Protein 6R8I (pdb70)

InterPro domains:
  IPR006887 Serine/threonine-protein phosphatase 4 regulatory subunit 3-like, central domain [PF04802] (142-646)
  IPR011993 PH-like domain superfamily [G3DSA:2.30.29.30] (1-122)
  IPR016024 Armadillo-type fold [SSF48371] (173-630)
  IPR051137 Serine/threonine-protein phosphatase 4 regulatory subunit 3-like [PTHR23318] (5-807)
  IPR055236 PP4R3, EVH1-like domain [PF22972] (6-103)

Structure (mmCIF, N/CA/C/O backbone):
data_6R8I
#
_entry.id   6R8I
#
_cell.length_a   60.586
_cell.length_b   60.586
_cell.length_c   91.902
_cell.angle_alpha   90.00
_cell.angle_beta   90.00
_cell.angle_gamma   90.00
#
_symmetry.space_group_name_H-M   'P 43 21 2'
#
loop_
_entity.id
_entity.type
_entity.pdbx_description
1 polymer 'Serine/threonine-protein phosphatase 4 regulatory subunit 3A'
2 polymer SER-LEU-PRO-PHE-THR-PHE-LYS-VAL-PRO-ALA-PRO-PRO-PRO-SER-LEU-PRO-PRO-SER
3 water water
#
loop_
_atom_site.group_PDB
_atom_site.id
_atom_site.type_symbol
_atom_site.label_atom_id
_atom_site.label_alt_id
_atom_site.label_comp_id
_atom_site.label_asym_id
_atom_site.label_entity_id
_atom_site.label_seq_id
_atom_site.pdbx_PDB_ins_code
_atom_site.Cartn_x
_atom_site.Cartn_y
_atom_site.Cartn_z
_atom_site.occupancy
_atom_site.B_iso_or_equiv
_atom_site.auth_seq_id
_atom_site.auth_comp_id
_atom_site.auth_asym_id
_atom_site.auth_atom_id
_atom_site.pdbx_PDB_model_num
ATOM 1 N N . MET A 1 2 ? 25.234 23.344 24.632 1.00 72.31 1 MET A N 1
ATOM 2 C CA . MET A 1 2 ? 26.024 22.132 24.442 1.00 75.06 1 MET A CA 1
ATOM 3 C C . MET A 1 2 ? 27.308 22.159 25.262 1.00 57.67 1 MET A C 1
ATOM 4 O O . MET A 1 2 ? 27.869 21.111 25.577 1.00 48.33 1 MET A O 1
ATOM 9 N N . THR A 1 3 ? 27.773 23.362 25.597 1.00 52.60 2 THR A N 1
ATOM 10 C CA . THR A 1 3 ? 29.029 23.499 26.328 1.00 46.99 2 THR A CA 1
ATOM 11 C C . THR A 1 3 ? 28.928 22.877 27.710 1.00 46.05 2 THR A C 1
ATOM 12 O O . THR A 1 3 ? 28.046 23.230 28.502 1.00 48.73 2 THR A O 1
ATOM 16 N N A ASP A 1 4 ? 29.824 21.929 27.981 0.58 36.65 3 ASP A N 1
ATOM 17 N N B ASP A 1 4 ? 29.837 21.962 28.016 0.42 36.62 3 ASP A N 1
ATOM 18 C CA A ASP A 1 4 ? 29.967 21.392 29.325 0.58 35.11 3 ASP A CA 1
ATOM 19 C CA B ASP A 1 4 ? 29.851 21.329 29.327 0.42 35.03 3 ASP A CA 1
ATOM 20 C C A ASP A 1 4 ? 30.392 22.502 30.264 0.58 28.78 3 ASP A C 1
ATOM 21 C C B ASP A 1 4 ? 30.467 22.287 30.343 0.42 29.07 3 ASP A C 1
ATOM 22 O O A ASP A 1 4 ? 31.319 23.259 29.968 0.58 26.48 3 ASP A O 1
ATOM 23 O O B ASP A 1 4 ? 31.601 22.743 30.165 0.42 29.45 3 ASP A O 1
ATOM 32 N N . THR A 1 5 ? 29.712 22.602 31.399 1.00 28.87 4 THR A N 1
ATOM 33 C CA . THR A 1 5 ? 30.156 23.522 32.434 1.00 26.48 4 THR A CA 1
ATOM 34 C C . THR A 1 5 ? 30.770 22.821 33.636 1.00 28.11 4 THR A C 1
ATOM 35 O O . THR A 1 5 ? 31.484 23.471 34.403 1.00 26.02 4 THR A O 1
ATOM 39 N N . ARG A 1 6 ? 30.533 21.517 33.816 1.00 26.66 5 ARG A N 1
ATOM 40 C CA . ARG A 1 6 ? 31.004 20.834 35.018 1.00 27.19 5 ARG A CA 1
ATOM 41 C C . ARG A 1 6 ? 32.516 20.945 35.169 1.00 25.94 5 ARG A C 1
ATOM 42 O O . ARG A 1 6 ? 33.021 21.181 36.271 1.00 26.81 5 ARG A O 1
ATOM 50 N N . ARG A 1 7 ? 33.256 20.791 34.070 1.00 22.90 6 ARG A N 1
ATOM 51 C CA . ARG A 1 7 ? 34.710 20.853 34.123 1.00 23.66 6 ARG A CA 1
ATOM 52 C C . ARG A 1 7 ? 35.256 22.096 33.440 1.00 23.16 6 ARG A C 1
ATOM 53 O O . ARG A 1 7 ? 36.449 22.147 33.110 1.00 22.23 6 ARG A O 1
ATOM 61 N N . ARG A 1 8 ? 34.417 23.110 33.244 1.00 21.16 7 ARG A N 1
ATOM 62 C CA . ARG A 1 8 ? 34.851 24.329 32.578 1.00 21.13 7 ARG A CA 1
ATOM 63 C C . ARG A 1 8 ? 35.654 25.179 33.558 1.00 21.15 7 ARG A C 1
ATOM 64 O O . ARG A 1 8 ? 35.254 25.362 34.709 1.00 23.37 7 ARG A O 1
ATOM 72 N N . VAL A 1 9 ? 36.799 25.684 33.108 1.00 19.42 8 VAL A N 1
ATOM 73 C CA . VAL A 1 9 ? 37.729 26.397 33.981 1.00 20.46 8 VAL A CA 1
ATOM 74 C C . VAL A 1 9 ? 38.303 27.590 33.243 1.00 21.08 8 VAL A C 1
ATOM 75 O O . VAL A 1 9 ? 38.260 27.683 32.019 1.00 21.23 8 VAL A O 1
ATOM 79 N N A LYS A 1 10 ? 38.845 28.520 34.020 0.51 21.07 9 LYS A N 1
ATOM 80 N N B LYS A 1 10 ? 38.842 28.521 34.021 0.49 21.06 9 LYS A N 1
ATOM 81 C CA A LYS A 1 10 ? 39.771 29.516 33.508 0.51 20.65 9 LYS A CA 1
ATOM 82 C CA B LYS A 1 10 ? 39.770 29.522 33.521 0.49 20.64 9 LYS A CA 1
ATOM 83 C C A LYS A 1 10 ? 41.134 29.256 34.135 0.51 20.87 9 LYS A C 1
ATOM 84 C C B LYS A 1 10 ? 41.136 29.244 34.136 0.49 20.87 9 LYS A C 1
ATOM 85 O O A LYS A 1 10 ? 41.228 28.929 35.324 0.51 22.38 9 LYS A O 1
ATOM 86 O O B LYS A 1 10 ? 41.234 28.890 35.318 0.49 22.30 9 LYS A O 1
ATOM 97 N N . VAL A 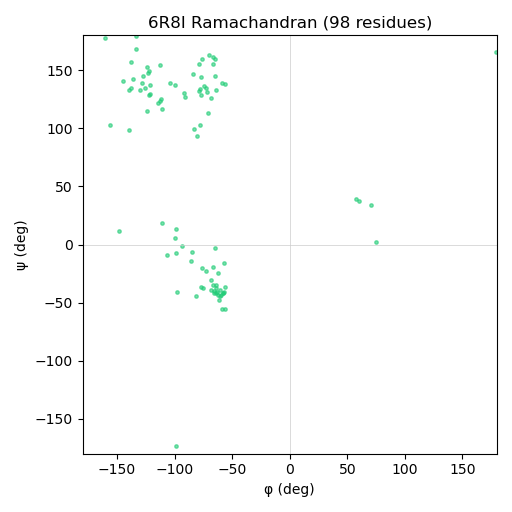1 11 ? 42.186 29.348 33.327 1.00 20.49 10 VAL A N 1
ATOM 98 C CA . VAL A 1 11 ? 43.553 29.096 33.768 1.00 19.85 10 VAL A CA 1
ATOM 99 C C . VAL A 1 11 ? 44.230 30.439 33.972 1.00 19.48 10 VAL A C 1
ATOM 100 O O . VAL A 1 11 ? 44.152 31.307 33.099 1.00 21.86 10 VAL A O 1
ATOM 104 N N . TYR A 1 12 ? 44.924 30.604 35.102 1.00 20.24 11 TYR A N 1
ATOM 105 C CA . TYR A 1 12 ? 45.720 31.803 35.351 1.00 21.62 11 TYR A CA 1
ATOM 106 C C . TYR A 1 12 ? 47.176 31.448 35.618 1.00 20.36 11 TYR A C 1
ATOM 107 O O . TYR A 1 12 ? 47.485 30.396 36.189 1.00 21.79 11 TYR A O 1
ATOM 116 N N . THR A 1 13 ? 48.081 32.359 35.242 1.00 20.70 12 THR A N 1
ATOM 117 C CA . THR A 1 13 ? 49.471 32.298 35.669 1.00 20.35 12 THR A CA 1
ATOM 118 C C . THR A 1 13 ? 49.811 33.597 36.379 1.00 22.60 12 THR A C 1
ATOM 119 O O . THR A 1 13 ? 49.262 34.649 36.054 1.00 23.38 12 THR A O 1
ATOM 123 N N . LEU A 1 14 ? 50.692 33.509 37.364 1.00 23.21 13 LEU A N 1
ATOM 124 C CA . LEU A 1 14 ? 51.115 34.694 38.094 1.00 22.45 13 LEU A CA 1
ATOM 125 C C . LEU A 1 14 ? 52.112 35.466 37.243 1.00 26.31 13 LEU A C 1
ATOM 126 O O . LEU A 1 14 ? 53.087 34.888 36.749 1.00 26.30 13 LEU A O 1
ATOM 131 N N . ASN A 1 15 ? 51.871 36.769 37.053 1.00 23.69 14 ASN A N 1
ATOM 132 C CA . ASN A 1 15 ? 52.654 37.525 36.083 1.00 20.88 14 ASN A CA 1
ATOM 133 C C . ASN A 1 15 ? 53.769 38.311 36.774 1.00 24.33 14 ASN A C 1
ATOM 134 O O . ASN A 1 15 ? 54.020 38.161 37.974 1.00 26.30 14 ASN A O 1
ATOM 139 N N . GLU A 1 16 ? 54.458 39.137 35.981 1.00 26.50 15 GLU A N 1
ATOM 140 C CA . GLU A 1 16 ? 55.645 39.850 36.435 1.00 29.97 15 GLU A CA 1
ATOM 141 C C . GLU A 1 16 ? 55.326 40.882 37.501 1.00 29.34 15 GLU A C 1
ATOM 142 O O . GLU A 1 16 ? 56.228 41.294 38.238 1.00 29.34 15 GLU A O 1
ATOM 148 N N . ASP A 1 17 ? 54.070 41.305 37.605 1.00 29.27 16 ASP A N 1
ATOM 149 C CA . ASP A 1 17 ? 53.632 42.222 38.642 1.00 25.31 16 ASP A CA 1
ATOM 150 C C . ASP A 1 17 ? 52.957 41.499 39.801 1.00 26.93 16 ASP A C 1
ATOM 151 O O . ASP A 1 17 ? 52.311 42.139 40.634 1.00 24.78 16 ASP A O 1
ATOM 156 N N . ARG A 1 18 ? 53.095 40.168 39.873 1.00 25.70 17 ARG A N 1
ATOM 157 C CA . ARG A 1 18 ? 52.460 39.354 40.915 1.00 26.23 17 ARG A CA 1
ATOM 158 C C . ARG A 1 18 ? 50.949 39.568 40.942 1.00 24.35 17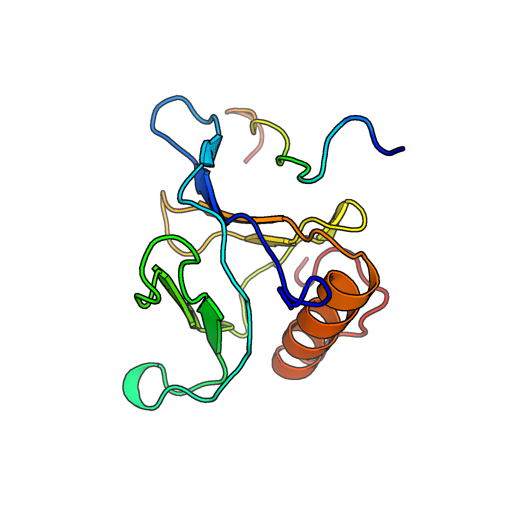 ARG A C 1
ATOM 159 O O . ARG A 1 18 ? 50.302 39.578 41.996 1.00 25.56 17 ARG A O 1
ATOM 167 N N A GLN A 1 19 ? 50.381 39.763 39.757 0.65 24.90 18 GLN A N 1
ATOM 168 N N B GLN A 1 19 ? 50.378 39.726 39.756 0.35 24.81 18 GLN A N 1
ATOM 169 C CA A GLN A 1 19 ? 48.953 39.709 39.498 0.65 24.93 18 GLN A CA 1
ATOM 170 C CA B GLN A 1 19 ? 48.948 39.638 39.539 0.35 24.94 18 GLN A CA 1
ATOM 171 C C A GLN A 1 19 ? 48.691 38.454 38.672 0.65 19.54 18 GLN A C 1
ATOM 172 C C B GLN A 1 19 ? 48.694 38.559 38.499 0.35 20.37 18 GLN A C 1
ATOM 173 O O A GLN A 1 19 ? 49.614 37.707 38.356 0.65 20.59 18 GLN A O 1
ATOM 174 O O B GLN A 1 19 ? 49.616 38.038 37.869 0.35 20.77 18 GLN A O 1
ATOM 185 N N . TRP A 1 20 ? 47.431 38.210 38.326 1.00 21.86 19 TRP A N 1
ATOM 186 C CA . TRP A 1 20 ? 47.085 36.989 37.601 1.00 21.13 19 TRP A CA 1
ATOM 187 C C . TRP A 1 20 ? 46.726 37.278 36.149 1.00 22.19 19 TRP A C 1
ATOM 188 O O . TRP A 1 20 ? 45.880 38.129 35.860 1.00 23.99 19 TRP A O 1
ATOM 199 N N . ASP A 1 21 ? 47.382 36.552 35.239 1.00 21.84 20 ASP A N 1
ATOM 200 C CA . ASP A 1 21 ? 47.118 36.615 33.805 1.00 20.69 20 ASP A CA 1
ATOM 201 C C . ASP A 1 21 ? 46.078 35.569 33.431 1.00 21.86 20 ASP A C 1
ATOM 202 O O . ASP A 1 21 ? 46.249 34.390 33.743 1.00 22.07 20 ASP A O 1
ATOM 207 N N . ASP A 1 22 ? 45.018 36.000 32.763 1.00 21.35 21 ASP A N 1
ATOM 208 C CA . ASP A 1 22 ? 44.029 35.103 32.156 1.00 22.32 21 ASP A CA 1
ATOM 209 C C . ASP A 1 22 ? 44.649 34.415 30.942 1.00 22.83 21 ASP A C 1
ATOM 210 O O . ASP A 1 22 ? 44.960 35.074 29.944 1.00 24.91 21 ASP A O 1
ATOM 215 N N . ARG A 1 23 ? 44.839 33.089 31.019 1.00 21.77 22 ARG A N 1
ATOM 216 C CA . ARG A 1 23 ? 45.413 32.326 29.919 1.00 22.18 22 ARG A CA 1
ATOM 217 C C . ARG A 1 23 ? 44.338 31.625 29.118 1.00 22.68 22 ARG A C 1
ATOM 218 O O . ARG A 1 23 ? 44.662 30.882 28.182 1.00 25.24 22 ARG A O 1
ATOM 226 N N . GLY A 1 24 ? 43.077 31.880 29.437 1.00 22.67 23 GLY A N 1
ATOM 227 C CA . GLY A 1 24 ? 41.958 31.389 28.661 1.00 25.36 23 GLY A CA 1
ATOM 228 C C . GLY A 1 24 ? 41.049 30.433 29.400 1.00 21.77 23 GLY A C 1
ATOM 229 O O . GLY A 1 24 ? 41.418 29.834 30.419 1.00 22.12 23 GLY A O 1
ATOM 230 N N A THR A 1 25 ? 39.856 30.267 28.862 0.46 22.25 24 THR A N 1
ATOM 231 N N B THR A 1 25 ? 39.817 30.317 28.915 0.54 22.26 24 THR A N 1
ATOM 232 C CA A THR A 1 25 ? 38.891 29.317 29.378 0.46 21.42 24 THR A CA 1
ATOM 233 C CA B THR A 1 25 ? 38.935 29.289 29.437 0.54 21.34 24 THR A CA 1
ATOM 234 C C A THR A 1 25 ? 39.072 27.977 28.668 0.46 18.38 24 THR A C 1
ATOM 235 C C B THR A 1 25 ? 39.220 27.963 28.738 0.54 18.27 24 THR A C 1
ATOM 236 O O A THR A 1 25 ? 39.490 27.924 27.509 0.46 21.15 24 THR A O 1
ATOM 237 O O B THR A 1 25 ? 39.820 27.903 27.659 0.54 19.71 24 THR A O 1
ATOM 244 N N . GLY A 1 26 ? 38.793 26.890 29.384 1.00 20.13 25 GLY A N 1
ATOM 245 C CA . GLY A 1 26 ? 38.971 25.566 28.824 1.00 20.87 25 GLY A CA 1
ATOM 246 C C . GLY A 1 26 ? 38.234 24.536 29.641 1.00 19.88 25 GLY A C 1
ATOM 247 O O . GLY A 1 26 ? 37.376 24.862 30.453 1.00 21.39 25 GLY A O 1
ATOM 248 N N . HIS A 1 27 ? 38.565 23.263 29.390 1.00 18.94 26 HIS A N 1
ATOM 249 C CA . HIS A 1 27 ? 37.996 22.161 30.154 1.00 18.90 26 HIS A CA 1
ATOM 250 C C . HIS A 1 27 ? 39.107 21.302 30.724 1.00 18.87 26 HIS A C 1
ATOM 251 O O . HIS A 1 27 ? 40.081 20.994 30.031 1.00 20.15 26 HIS A O 1
ATOM 258 N N . VAL A 1 28 ? 38.964 20.944 32.002 1.00 20.11 27 VAL A N 1
ATOM 259 C CA . VAL A 1 28 ? 40.005 20.232 32.740 1.00 18.89 27 VAL A CA 1
ATOM 260 C C . VAL A 1 28 ? 39.644 18.765 32.902 1.00 19.98 27 VAL A C 1
ATOM 261 O O . VAL A 1 28 ? 38.489 18.390 33.148 1.00 23.13 27 VAL A O 1
ATOM 265 N N . SER A 1 29 ? 40.653 17.925 32.741 1.00 22.04 28 SER A N 1
ATOM 266 C CA . SER A 1 29 ? 40.528 16.494 32.970 1.00 23.38 28 SER A CA 1
ATOM 267 C C . SER A 1 29 ? 41.806 16.022 33.633 1.00 22.77 28 SER A C 1
ATOM 268 O O . SER A 1 29 ? 42.757 16.777 33.805 1.00 21.79 28 SER A O 1
ATOM 271 N N A SER A 1 30 ? 41.828 14.753 34.014 0.52 25.39 29 SER A N 1
ATOM 272 N N B SER A 1 30 ? 41.841 14.745 34.002 0.48 25.37 29 SER A N 1
ATOM 273 C CA A SER A 1 30 ? 43.058 14.149 34.485 0.52 24.75 29 SER A CA 1
ATOM 274 C CA B SER A 1 30 ? 43.057 14.147 34.531 0.48 24.76 29 SER A CA 1
ATOM 275 C C A SER A 1 30 ? 43.365 12.931 33.630 0.52 22.38 29 SER A C 1
ATOM 276 C C B SER A 1 30 ? 43.362 12.882 33.746 0.48 22.35 29 SER A C 1
ATOM 277 O O A SER A 1 30 ? 42.470 12.306 33.050 0.52 25.60 29 SER A O 1
ATOM 278 O O B SER A 1 30 ? 42.449 12.160 33.334 0.48 26.95 29 SER A O 1
ATOM 283 N N . GLY A 1 31 ? 44.644 12.639 33.515 1.00 23.16 30 GLY A N 1
ATOM 284 C CA . GLY A 1 31 ? 45.059 11.446 32.810 1.00 24.22 30 GLY A CA 1
ATOM 285 C C . GLY A 1 31 ? 46.523 11.167 33.068 1.00 23.71 30 GLY A C 1
ATOM 286 O O . GLY A 1 31 ? 47.291 12.075 33.384 1.00 23.39 30 GLY A O 1
ATOM 287 N N . TYR A 1 32 ? 46.898 9.905 32.942 1.00 23.02 31 TYR A N 1
ATOM 288 C CA . TYR A 1 32 ? 48.304 9.567 33.062 1.00 23.36 31 TYR A CA 1
ATOM 289 C C . TYR A 1 32 ? 49.061 10.052 31.832 1.00 26.35 31 TYR A C 1
ATOM 290 O O . TYR A 1 32 ? 48.645 9.810 30.698 1.00 28.04 31 TYR A O 1
ATOM 299 N N . VAL A 1 33 ? 50.174 10.737 32.055 1.00 22.93 32 VAL A N 1
ATOM 300 C CA . VAL A 1 33 ? 50.996 11.280 30.985 1.00 23.30 32 VAL A CA 1
ATOM 301 C C . VAL A 1 33 ? 52.334 10.556 31.016 1.00 26.44 32 VAL A C 1
ATOM 302 O O . VAL A 1 33 ? 53.039 10.582 32.030 1.00 28.91 32 VAL A O 1
ATOM 306 N N . GLU A 1 34 ? 52.670 9.914 29.900 1.00 28.79 33 GLU A N 1
ATOM 307 C CA . GLU A 1 34 ? 53.770 8.957 29.855 1.00 36.53 33 GLU A CA 1
ATOM 308 C C . GLU A 1 34 ? 55.066 9.587 30.336 1.00 35.07 33 GLU A C 1
ATOM 309 O O . GLU A 1 34 ? 55.713 9.087 31.264 1.00 39.42 33 GLU A O 1
ATOM 315 N N . ARG A 1 35 ? 55.458 10.696 29.704 1.00 34.57 34 ARG A N 1
ATOM 316 C CA . ARG A 1 35 ? 56.752 11.313 29.960 1.00 48.39 34 ARG A CA 1
ATOM 317 C C . ARG A 1 35 ? 56.816 12.014 31.309 1.00 46.94 34 ARG A C 1
ATOM 318 O O . ARG A 1 35 ? 57.916 12.205 31.834 1.00 41.63 34 ARG A O 1
ATOM 326 N N . LEU A 1 36 ? 55.676 12.406 31.880 1.00 34.35 35 LEU A N 1
ATOM 327 C CA . LEU A 1 36 ? 55.670 12.969 33.222 1.00 31.55 35 LEU A CA 1
ATOM 328 C C . LEU A 1 36 ? 55.625 11.896 34.303 1.00 31.85 35 LEU A C 1
ATOM 329 O O . LEU A 1 36 ? 55.731 12.228 35.490 1.00 33.28 35 LEU A O 1
ATOM 334 N N . LYS A 1 37 ? 55.463 10.628 33.918 1.00 32.12 36 LYS A N 1
ATOM 335 C CA . LYS A 1 37 ? 55.460 9.498 34.846 1.00 30.39 36 LYS A CA 1
ATOM 336 C C . LYS A 1 37 ? 54.396 9.635 35.930 1.00 31.16 36 LYS A C 1
ATOM 337 O O . LYS A 1 37 ? 54.622 9.284 37.090 1.00 34.10 36 LYS A O 1
ATOM 343 N N . GLY A 1 38 ? 53.216 10.136 35.574 1.00 26.53 37 GLY A N 1
ATOM 344 C CA . GLY A 1 38 ? 52.200 10.270 36.595 1.00 2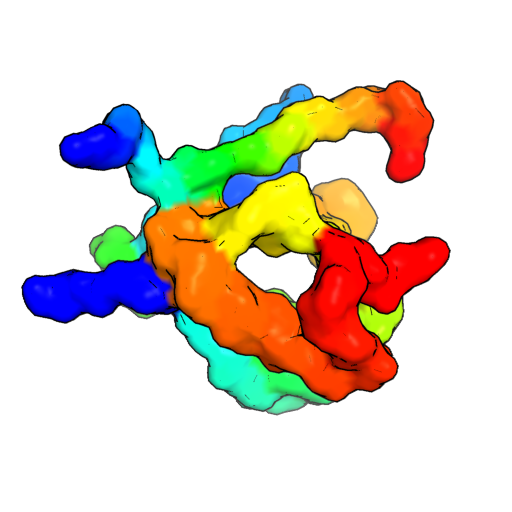5.61 37 GLY A CA 1
ATOM 345 C C . GLY A 1 38 ? 50.920 10.872 36.064 1.00 23.87 37 GLY A C 1
ATOM 346 O O . GLY A 1 38 ? 50.874 11.441 34.962 1.00 26.72 37 GLY A O 1
ATOM 347 N N . MET A 1 39 ? 49.881 10.733 36.888 1.00 24.27 38 MET A N 1
ATOM 348 C CA . MET A 1 39 ? 48.625 11.435 36.681 1.00 23.87 38 MET A CA 1
ATOM 349 C C . MET A 1 39 ? 48.886 12.933 36.620 1.00 25.60 38 MET A C 1
ATOM 350 O O . MET A 1 39 ? 49.681 13.479 37.393 1.00 26.76 38 MET A O 1
ATOM 355 N N . SER A 1 40 ? 48.211 13.590 35.685 1.00 22.58 39 SER A N 1
ATOM 356 C CA . SER A 1 40 ? 48.451 14.993 35.386 1.00 23.04 39 SER A CA 1
ATOM 357 C C . SER A 1 40 ? 47.117 15.682 35.191 1.00 22.16 39 SER A C 1
ATOM 358 O O . SER A 1 40 ? 46.116 15.043 34.865 1.00 23.86 39 SER A O 1
ATOM 361 N N . LEU A 1 41 ? 47.109 17.002 35.389 1.00 22.95 40 LEU A N 1
ATOM 362 C CA . LEU A 1 41 ? 45.955 17.825 35.048 1.00 20.43 40 LEU A CA 1
ATOM 363 C C . LEU A 1 41 ? 46.112 18.347 33.624 1.00 20.61 40 LEU A C 1
ATOM 364 O O . LEU A 1 41 ? 47.173 18.866 33.257 1.00 21.92 40 LEU A O 1
ATOM 369 N N . LEU A 1 42 ? 45.059 18.182 32.821 1.00 20.09 41 LEU A N 1
ATOM 370 C CA . LEU A 1 42 ? 45.049 18.529 31.403 1.00 19.51 41 LEU A CA 1
ATOM 371 C C . LEU A 1 42 ? 43.951 19.544 31.150 1.00 19.54 41 LEU A C 1
ATOM 372 O O . LEU A 1 42 ? 42.812 19.328 31.564 1.00 22.01 41 LEU A O 1
ATOM 377 N N . VAL A 1 43 ? 44.277 20.647 30.474 1.00 17.61 42 VAL A N 1
ATOM 378 C CA . VAL A 1 43 ? 43.267 21.626 30.091 1.00 17.65 42 VAL A CA 1
ATOM 379 C C . VAL A 1 43 ? 43.315 21.809 28.580 1.00 18.26 42 VAL A C 1
ATOM 380 O O . VAL A 1 43 ? 44.378 22.095 28.016 1.00 19.83 42 VAL A O 1
ATOM 384 N N A ARG A 1 44 ? 42.173 21.602 27.931 0.69 18.24 43 ARG A N 1
ATOM 385 N N B ARG A 1 44 ? 42.152 21.672 27.943 0.31 18.35 43 ARG A N 1
ATOM 386 C CA A ARG A 1 44 ? 42.018 21.928 26.519 0.69 19.01 43 ARG A CA 1
ATOM 387 C CA B ARG A 1 44 ? 41.984 21.922 26.516 0.31 19.15 43 ARG A CA 1
ATOM 388 C C A ARG A 1 44 ? 41.409 23.319 26.429 0.69 19.30 43 ARG A C 1
ATOM 389 C C B ARG A 1 44 ? 41.331 23.286 26.333 0.31 19.49 43 ARG A C 1
ATOM 390 O O A ARG A 1 44 ? 40.431 23.610 27.117 0.69 20.05 43 ARG A O 1
ATOM 391 O O B ARG A 1 44 ? 40.226 23.515 26.832 0.31 20.82 43 ARG A O 1
ATOM 406 N N . ALA A 1 45 ? 42.002 24.180 25.612 1.00 19.09 44 ALA A N 1
ATOM 407 C CA . ALA A 1 45 ? 41.491 25.539 25.453 1.00 19.99 44 ALA A CA 1
ATOM 408 C C . ALA A 1 45 ? 40.156 25.554 24.722 1.00 21.08 44 ALA A C 1
ATOM 409 O O . ALA A 1 45 ? 39.964 24.844 23.735 1.00 22.19 44 ALA A O 1
ATOM 411 N N . GLU A 1 46 ? 39.239 26.398 25.204 1.00 20.67 45 GLU A N 1
ATOM 412 C CA . GLU A 1 46 ? 37.983 26.619 24.497 1.00 22.76 45 GLU A CA 1
ATOM 413 C C . GLU A 1 46 ? 38.186 27.355 23.181 1.00 24.26 45 GLU A C 1
ATOM 414 O O . GLU A 1 46 ? 37.418 27.160 22.227 1.00 25.72 45 GLU A O 1
ATOM 420 N N . SER A 1 47 ? 39.203 28.202 23.102 1.00 24.39 46 SER A N 1
ATOM 421 C CA . SER A 1 47 ? 39.356 29.054 21.932 1.00 27.83 46 SER A CA 1
ATOM 422 C C . SER A 1 47 ? 39.578 28.216 20.681 1.00 25.90 46 SER A C 1
ATOM 423 O O . SER A 1 47 ? 39.031 28.519 19.615 1.00 25.71 46 SER A O 1
ATOM 426 N N . ASP A 1 48 ? 40.379 27.155 20.794 1.00 21.51 47 ASP A N 1
ATOM 427 C CA . ASP A 1 48 ? 40.719 26.388 19.602 1.00 25.50 47 ASP A CA 1
ATOM 428 C C . ASP A 1 48 ? 40.946 24.908 19.879 1.00 22.89 47 ASP A C 1
ATOM 429 O O . ASP A 1 48 ? 41.483 24.213 19.006 1.00 27.73 47 ASP A O 1
ATOM 434 N N . GLY A 1 49 ? 40.598 24.407 21.056 1.00 21.77 48 GLY A N 1
ATOM 435 C CA . GLY A 1 49 ? 40.795 23.021 21.385 1.00 23.28 48 GLY A CA 1
ATOM 436 C C . GLY A 1 49 ? 42.218 22.611 21.684 1.00 22.85 48 GLY A C 1
ATOM 437 O O . GLY A 1 49 ? 42.437 21.433 21.972 1.00 22.83 48 GLY A O 1
ATOM 438 N N . SER A 1 50 ? 43.175 23.543 21.675 1.00 22.44 49 SER A N 1
ATOM 439 C CA . SER A 1 50 ? 44.579 23.187 21.860 1.00 24.09 49 SER A CA 1
ATOM 440 C C . SER A 1 50 ? 44.855 22.742 23.298 1.00 23.76 49 SER A C 1
ATOM 441 O O . SER A 1 50 ? 44.077 22.985 24.219 1.00 21.06 49 SER A O 1
ATOM 444 N N . LEU A 1 51 ? 45.988 22.068 23.483 1.00 22.25 50 LEU A N 1
ATOM 445 C CA . LEU A 1 51 ? 46.431 21.652 24.813 1.00 17.72 50 LEU A CA 1
ATOM 446 C C . LEU A 1 51 ? 47.017 22.871 25.503 1.00 18.67 50 LEU A C 1
ATOM 447 O O . LEU A 1 51 ? 48.136 23.281 25.209 1.00 22.80 50 LEU A O 1
ATOM 452 N N . LEU A 1 52 ? 46.236 23.454 26.413 1.00 18.46 51 LEU A N 1
ATOM 453 C CA . LEU A 1 52 ? 46.636 24.667 27.123 1.00 19.14 51 LEU A CA 1
ATOM 454 C C . LEU A 1 52 ? 47.545 24.346 28.290 1.00 21.15 51 LEU A C 1
ATOM 455 O O . LEU A 1 52 ? 48.571 24.998 28.469 1.00 22.02 51 LEU A O 1
ATOM 460 N N . LEU A 1 53 ? 47.206 23.327 29.068 1.00 19.90 52 LEU A N 1
ATOM 461 C CA . LEU A 1 53 ? 47.939 23.004 30.287 1.00 20.79 52 LEU A CA 1
ATOM 462 C C . LEU A 1 53 ? 48.120 21.499 30.384 1.00 19.74 52 LEU A C 1
ATOM 463 O O . LEU A 1 53 ? 47.186 20.733 30.143 1.00 20.44 52 LEU A O 1
ATOM 468 N N . GLU A 1 54 ? 49.338 21.073 30.727 1.00 21.16 53 GLU A N 1
ATOM 469 C CA . GLU A 1 54 ? 49.607 19.668 31.024 1.00 20.51 53 GLU A CA 1
ATOM 470 C C . GLU A 1 54 ? 50.547 19.664 32.224 1.00 24.81 53 GLU A C 1
ATOM 471 O O . GLU A 1 54 ? 51.753 19.862 32.069 1.00 28.68 53 GLU A O 1
ATOM 477 N N . SER A 1 55 ? 49.990 19.465 33.411 1.00 22.49 54 SER A N 1
ATOM 478 C CA . SER A 1 55 ? 50.699 19.700 34.669 1.00 21.35 54 SER A CA 1
ATOM 479 C C . SER A 1 55 ? 50.673 18.414 35.484 1.00 22.10 54 SER A C 1
ATOM 480 O O . SER A 1 55 ? 49.608 17.976 35.918 1.00 23.76 54 SER A O 1
ATOM 483 N N . LYS A 1 56 ? 51.843 17.819 35.704 1.00 23.81 55 LYS A N 1
ATOM 484 C CA . LYS A 1 56 ? 51.905 16.639 36.558 1.00 25.02 55 LYS A CA 1
ATOM 485 C C . LYS A 1 56 ? 51.381 16.942 37.954 1.00 27.48 55 LYS A C 1
ATOM 486 O O . LYS A 1 56 ? 51.652 18.007 38.514 1.00 27.25 55 LYS A O 1
ATOM 492 N N . ILE A 1 57 ? 50.614 16.001 38.522 1.00 24.38 56 ILE A N 1
ATOM 493 C CA . ILE A 1 57 ? 50.242 16.111 39.929 1.00 28.16 56 ILE A CA 1
ATOM 494 C C . ILE A 1 57 ? 51.431 15.603 40.731 1.00 36.24 56 ILE A C 1
ATOM 495 O O . ILE A 1 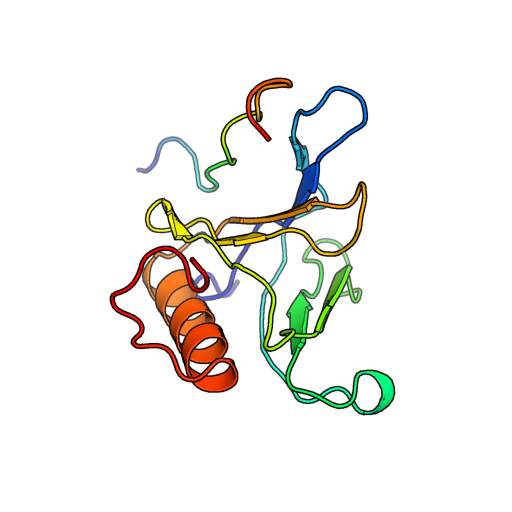57 ? 51.579 14.397 40.949 1.00 30.12 56 ILE A O 1
ATOM 500 N N . ASN A 1 58 ? 52.306 16.516 41.133 1.00 30.84 57 ASN A N 1
ATOM 501 C CA . ASN A 1 58 ? 53.514 16.127 41.841 1.00 37.11 57 ASN A CA 1
ATOM 502 C C . ASN A 1 58 ? 53.139 15.696 43.251 1.00 30.97 57 ASN A C 1
ATOM 503 O O . ASN A 1 58 ? 52.340 16.375 43.908 1.00 35.32 57 ASN A O 1
ATOM 508 N N . PRO A 1 59 ? 53.673 14.577 43.742 1.00 33.88 58 PRO A N 1
ATOM 509 C CA . PRO A 1 59 ? 53.284 14.109 45.084 1.00 39.78 58 PRO A CA 1
ATOM 510 C C . PRO A 1 59 ? 53.637 15.082 46.194 1.00 38.96 58 PRO A C 1
ATOM 511 O O . PRO A 1 59 ? 52.994 15.056 47.252 1.00 41.24 58 PRO A O 1
ATOM 515 N N . ASN A 1 60 ? 54.629 15.943 45.984 1.00 38.51 59 ASN A N 1
ATOM 516 C CA . ASN A 1 60 ? 55.121 16.839 47.024 1.00 47.18 59 ASN A CA 1
ATOM 517 C C . ASN A 1 60 ? 54.562 18.254 46.939 1.00 47.66 59 ASN A C 1
ATOM 518 O O . ASN A 1 60 ? 54.805 19.052 47.850 1.00 38.96 59 ASN A O 1
ATOM 523 N N . THR A 1 61 ? 53.823 18.588 45.884 1.00 35.66 60 THR A N 1
ATOM 524 C CA . THR A 1 61 ? 53.354 19.956 45.713 1.00 36.01 60 THR A CA 1
ATOM 525 C C . THR A 1 61 ? 52.219 20.266 46.678 1.00 27.96 60 THR A C 1
ATOM 526 O O . THR A 1 61 ? 51.309 19.462 46.875 1.00 32.44 60 THR A O 1
ATOM 530 N N . ALA A 1 62 ? 52.272 21.449 47.287 1.00 30.75 61 ALA A N 1
ATOM 531 C CA . ALA A 1 62 ? 51.171 21.930 48.114 1.00 31.56 61 ALA A CA 1
ATOM 532 C C . ALA A 1 62 ? 50.111 22.558 47.216 1.00 32.42 61 ALA A C 1
ATOM 533 O O . ALA A 1 62 ? 50.237 23.713 46.806 1.00 35.91 61 ALA A O 1
ATOM 535 N N . TYR A 1 63 ? 49.051 21.811 46.912 1.00 33.08 62 TYR A N 1
ATOM 536 C CA . TYR A 1 63 ? 47.896 22.405 46.247 1.00 29.18 62 TYR A CA 1
ATOM 537 C C . TYR A 1 63 ? 47.016 23.086 47.285 1.00 33.50 62 TYR A C 1
ATOM 538 O O . TYR A 1 63 ? 46.829 22.577 48.393 1.00 34.52 62 TYR A O 1
ATOM 547 N N A GLN A 1 64 ? 46.457 24.235 46.914 0.49 29.53 63 GLN A N 1
ATOM 548 N N B GLN A 1 64 ? 46.492 24.252 46.931 0.51 29.52 63 GLN A N 1
ATOM 549 C CA A GLN A 1 64 ? 45.648 25.050 47.814 0.49 31.37 63 GLN A CA 1
ATOM 550 C CA B GLN A 1 64 ? 45.635 25.019 47.821 0.51 31.37 63 GLN A CA 1
ATOM 551 C C A GLN A 1 64 ? 44.265 25.250 47.211 0.49 33.93 63 GLN A C 1
ATOM 552 C C B GLN A 1 64 ? 44.265 25.189 47.190 0.51 33.92 63 GLN A C 1
ATOM 553 O O A GLN A 1 64 ? 44.140 25.788 46.106 0.49 30.93 63 GLN A O 1
ATOM 554 O O B GLN A 1 64 ? 44.154 25.640 46.045 0.51 30.88 63 GLN A O 1
ATOM 565 N N . LYS A 1 65 ? 43.227 24.825 47.931 1.00 30.86 64 LYS A N 1
ATOM 566 C CA . LYS A 1 65 ? 41.863 25.128 47.520 1.00 32.37 64 LYS A CA 1
ATOM 567 C C . LYS A 1 65 ? 41.550 26.476 48.153 1.00 36.42 64 LYS A C 1
ATOM 568 O O . LYS A 1 65 ? 41.109 26.563 49.300 1.00 41.18 64 LYS A O 1
ATOM 574 N N . GLN A 1 66 ? 41.819 27.546 47.402 1.00 32.40 65 GLN A N 1
ATOM 575 C CA . GLN A 1 66 ? 41.814 28.881 47.991 1.00 39.10 65 GLN A CA 1
ATOM 576 C C . GLN A 1 66 ? 40.393 29.380 48.200 1.00 44.42 65 GLN A C 1
ATOM 577 O O . GLN A 1 66 ? 40.108 30.066 49.187 1.00 49.91 65 GLN A O 1
ATOM 583 N N . GLN A 1 67 ? 39.490 29.062 47.281 1.00 38.23 66 GLN A N 1
ATOM 584 C CA . GLN A 1 67 ? 38.064 29.230 47.510 1.00 45.05 66 GLN A CA 1
ATOM 585 C C . GLN A 1 67 ? 37.368 27.955 47.062 1.00 42.52 66 GLN A C 1
ATOM 586 O O . GLN A 1 67 ? 38.006 27.014 46.575 1.00 42.92 66 GLN A O 1
ATOM 592 N N . ASP A 1 68 ? 36.046 27.923 47.217 1.00 37.42 67 ASP A N 1
ATOM 593 C CA . ASP A 1 68 ? 35.299 26.738 46.825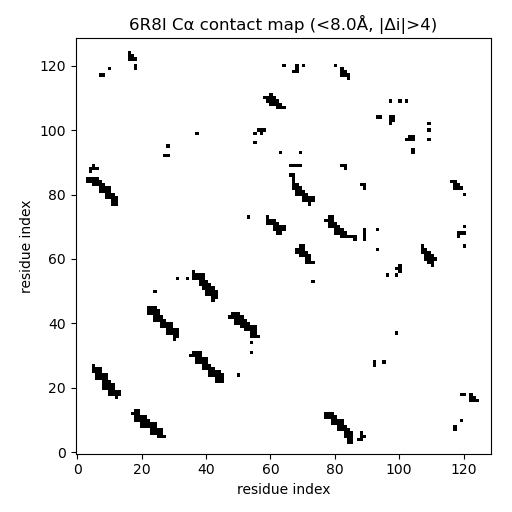 1.00 35.83 67 ASP A CA 1
ATOM 594 C C . ASP A 1 68 ? 35.496 26.369 45.358 1.00 31.66 67 ASP A C 1
ATOM 595 O O . ASP A 1 68 ? 35.164 25.244 44.973 1.00 33.31 67 ASP A O 1
ATOM 600 N N . THR A 1 69 ? 36.018 27.279 44.530 1.00 32.42 68 THR A N 1
ATOM 601 C CA . THR A 1 69 ? 36.160 27.005 43.101 1.00 28.32 68 THR A CA 1
ATOM 602 C C . THR A 1 69 ? 37.547 27.349 42.566 1.00 28.50 68 THR A C 1
ATOM 603 O O . THR A 1 69 ? 37.701 27.534 41.353 1.00 27.89 68 THR A O 1
ATOM 607 N N A LEU A 1 70 ? 38.550 27.483 43.433 0.52 24.69 69 LEU A N 1
ATOM 608 N N B LEU A 1 70 ? 38.560 27.400 43.426 0.48 24.83 69 LEU A N 1
ATOM 609 C CA A LEU A 1 70 ? 39.906 27.815 43.015 0.52 26.02 69 LEU A CA 1
ATOM 610 C CA B LEU A 1 70 ? 39.901 27.816 43.039 0.48 26.03 69 LEU A CA 1
ATOM 611 C C A LEU A 1 70 ? 40.878 26.769 43.531 0.52 28.70 69 LEU A C 1
ATOM 612 C C B LEU A 1 70 ? 40.919 26.810 43.548 0.48 28.74 69 LEU A C 1
ATOM 613 O O A LEU A 1 70 ? 40.854 26.432 44.719 0.52 29.07 69 LEU A O 1
ATOM 614 O O B LEU A 1 70 ? 40.974 26.545 44.753 0.48 28.95 69 LEU A O 1
ATOM 623 N N . ILE A 1 71 ? 41.740 26.273 42.646 1.00 24.16 70 ILE A N 1
ATOM 624 C CA . ILE A 1 71 ? 42.866 25.424 43.010 1.00 25.67 70 ILE A CA 1
ATOM 625 C C . ILE A 1 71 ? 44.133 26.127 42.545 1.00 28.96 70 ILE A C 1
ATOM 626 O O . ILE A 1 71 ? 44.258 26.471 41.363 1.00 25.88 70 ILE A O 1
ATOM 631 N N . VAL A 1 72 ? 45.066 26.350 43.472 1.00 25.34 71 VAL A N 1
ATOM 632 C CA . VAL A 1 72 ? 46.264 27.151 43.225 1.00 24.06 71 VAL A CA 1
ATOM 633 C C . VAL A 1 72 ? 47.496 26.366 43.650 1.00 24.81 71 VAL A C 1
ATOM 634 O O . VAL A 1 72 ? 47.490 25.716 44.702 1.00 28.95 71 VAL A O 1
ATOM 638 N N . TRP A 1 73 ? 48.557 26.433 42.847 1.00 25.95 72 TRP A N 1
ATOM 639 C CA . TRP A 1 73 ? 49.788 25.743 43.228 1.00 26.61 72 TRP A CA 1
ATOM 640 C C . TRP A 1 73 ? 50.999 26.350 42.538 1.00 27.03 72 TRP A C 1
ATOM 641 O O . TRP A 1 73 ? 50.883 27.084 41.550 1.00 27.62 72 TRP A O 1
ATOM 652 N N A SER A 1 74 ? 52.173 26.037 43.086 0.56 28.39 73 SER A N 1
ATOM 653 N N B SER A 1 74 ? 52.175 26.032 43.081 0.44 28.40 73 SER A N 1
ATOM 654 C CA A SER A 1 74 ? 53.442 26.388 42.469 0.56 28.58 73 SER A CA 1
ATOM 655 C CA B SER A 1 74 ? 53.445 26.390 42.467 0.44 28.64 73 SER A CA 1
ATOM 656 C C A SER A 1 74 ? 53.867 25.255 41.542 0.56 32.65 73 SER A C 1
ATOM 657 C C B SER A 1 74 ? 53.881 25.260 41.543 0.44 32.64 73 SER A C 1
ATOM 658 O O A SER A 1 74 ? 54.073 24.120 41.989 0.56 30.72 73 SER A O 1
ATOM 659 O O B SER A 1 74 ? 54.112 24.132 41.994 0.44 30.77 73 SER A O 1
ATOM 664 N N . GLU A 1 75 ? 53.986 25.564 40.252 1.00 31.83 74 GLU A N 1
ATOM 665 C CA . GLU A 1 75 ? 54.386 24.563 39.277 1.00 33.23 74 GLU A CA 1
ATOM 666 C C . GLU A 1 75 ? 55.900 24.410 39.236 1.00 37.48 74 GLU A C 1
ATOM 667 O O . GLU A 1 75 ? 56.415 23.306 39.031 1.00 41.65 74 GLU A O 1
ATOM 673 N N . ALA A 1 76 ? 56.618 25.505 39.436 1.00 35.27 75 ALA A N 1
ATOM 674 C CA . ALA A 1 76 ? 58.073 25.516 39.472 1.00 39.77 75 ALA A CA 1
ATOM 675 C C . ALA A 1 76 ? 58.482 26.789 40.193 1.00 49.79 75 ALA A C 1
ATOM 676 O O . ALA A 1 76 ? 57.635 27.594 40.589 1.00 40.04 75 ALA A O 1
ATOM 678 N N . GLU A 1 77 ? 59.786 26.972 40.372 1.00 48.04 76 GLU A N 1
ATOM 679 C CA . GLU A 1 77 ? 60.246 28.233 40.933 1.00 53.52 76 GLU A CA 1
ATOM 680 C C . GLU A 1 77 ? 59.908 29.358 39.967 1.00 47.06 76 GLU A C 1
ATOM 681 O O . GLU A 1 77 ? 60.118 29.235 38.756 1.00 48.77 76 GLU A O 1
ATOM 687 N N . ASN A 1 78 ? 59.341 30.439 40.500 1.00 51.02 77 ASN A N 1
ATOM 688 C CA . ASN A 1 78 ? 58.899 31.567 39.683 1.00 55.40 77 ASN A CA 1
ATOM 689 C C . ASN A 1 78 ? 57.842 31.131 38.670 1.00 48.30 77 ASN A C 1
ATOM 690 O O . ASN A 1 78 ? 57.823 31.596 37.528 1.00 49.95 77 ASN A O 1
ATOM 695 N N . TYR A 1 79 ? 56.957 30.214 39.075 1.00 43.47 78 TYR A N 1
ATOM 696 C CA . TYR A 1 79 ? 55.926 29.747 38.147 1.00 39.40 78 TYR A CA 1
ATOM 697 C C . TYR A 1 79 ? 54.723 29.210 38.927 1.00 36.22 78 TYR A C 1
ATOM 698 O O . TYR A 1 79 ? 54.745 28.076 39.413 1.00 31.37 78 TYR A O 1
ATOM 707 N N . ASP A 1 80 ? 53.667 30.009 38.986 1.00 27.20 79 ASP A N 1
ATOM 708 C CA . ASP A 1 80 ? 52.496 29.711 39.788 1.00 27.10 79 ASP A CA 1
ATOM 709 C C . ASP A 1 80 ? 51.263 29.654 38.906 1.00 26.75 79 ASP A C 1
ATOM 710 O O . ASP A 1 80 ? 51.085 30.491 38.007 1.00 24.96 79 ASP A O 1
ATOM 715 N N . LEU A 1 81 ? 50.428 28.655 39.176 1.00 26.13 80 LEU A N 1
ATOM 716 C CA . LEU A 1 81 ? 49.270 28.324 38.361 1.00 23.23 80 LEU A CA 1
ATOM 717 C C . LEU A 1 81 ? 48.008 28.334 39.207 1.00 23.09 80 LEU A C 1
ATOM 718 O O . LEU A 1 81 ? 48.040 28.059 40.413 1.00 24.29 80 LEU A O 1
ATOM 723 N N . ALA A 1 82 ? 46.883 28.616 38.561 1.00 21.06 81 ALA A N 1
ATOM 724 C CA . ALA A 1 82 ? 45.598 28.519 39.226 1.00 21.03 81 ALA A CA 1
ATOM 725 C C . ALA A 1 82 ? 44.555 28.044 38.232 1.00 22.17 81 ALA A C 1
ATOM 726 O O . ALA A 1 82 ? 44.586 28.419 37.056 1.00 23.39 81 ALA A O 1
ATOM 728 N N . LEU A 1 83 ? 43.665 27.188 38.717 1.00 22.69 82 LEU A N 1
ATOM 729 C CA . LEU A 1 83 ? 42.476 26.751 37.992 1.00 19.77 82 LEU A CA 1
ATOM 730 C C . LEU A 1 83 ? 41.257 27.316 38.704 1.00 23.15 82 LEU A C 1
ATOM 731 O O . LEU A 1 83 ? 41.068 27.094 39.911 1.00 24.82 82 LEU A O 1
ATOM 736 N N . SER A 1 84 ? 40.42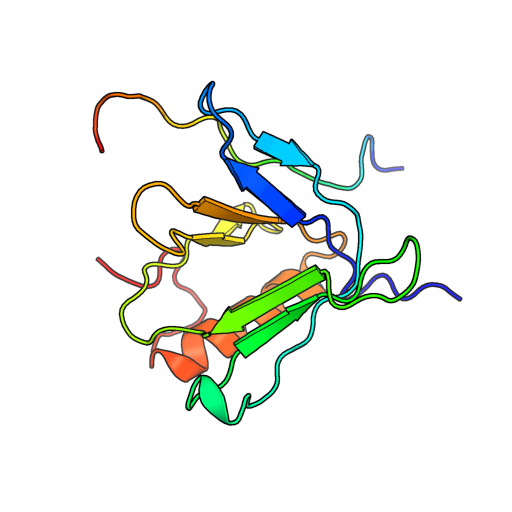6 28.031 37.971 1.00 21.65 83 SER A N 1
ATOM 737 C CA . SER A 1 84 ? 39.202 28.610 38.508 1.00 19.82 83 SER A CA 1
ATOM 738 C C . SER A 1 84 ? 38.020 27.908 37.864 1.00 22.98 83 SER A C 1
ATOM 739 O O . SER A 1 84 ? 37.908 27.909 36.640 1.00 23.27 83 SER A O 1
ATOM 742 N N . PHE A 1 85 ? 37.137 27.333 38.681 1.00 21.66 84 PHE A N 1
ATOM 743 C CA . PHE A 1 85 ? 36.075 26.456 38.194 1.00 22.79 84 PHE A CA 1
ATOM 744 C C . PHE A 1 85 ? 34.739 27.181 38.084 1.00 24.86 84 PHE A C 1
ATOM 745 O O . PHE A 1 85 ? 34.356 27.950 38.975 1.00 27.09 84 PHE A O 1
ATOM 753 N N . GLN A 1 86 ? 34.024 26.920 36.987 1.00 23.22 85 GLN A N 1
ATOM 754 C CA . GLN A 1 86 ? 32.653 27.412 36.857 1.00 21.76 85 GLN A CA 1
ATOM 755 C C . GLN A 1 86 ? 31.724 26.753 37.870 1.00 27.96 85 GLN A C 1
ATOM 756 O O . GLN A 1 86 ? 30.789 27.398 38.362 1.00 29.69 85 GLN A O 1
ATOM 762 N N . GLU A 1 87 ? 31.959 25.481 38.185 1.00 25.33 86 GLU A N 1
ATOM 763 C CA . GLU A 1 87 ? 31.103 24.698 39.070 1.00 26.99 86 GLU A CA 1
ATOM 764 C C . GLU A 1 87 ? 31.913 24.164 40.240 1.00 26.75 86 GLU A C 1
ATOM 765 O O . GLU A 1 87 ? 32.955 23.526 40.045 1.00 27.27 86 GLU A O 1
ATOM 771 N N . LYS A 1 88 ? 31.419 24.401 41.465 1.00 28.86 87 LYS A N 1
ATOM 772 C CA . LYS A 1 88 ? 32.064 23.818 42.636 1.00 28.78 87 LYS A CA 1
ATOM 773 C C . LYS A 1 88 ? 32.153 22.299 42.521 1.00 26.85 87 LYS A C 1
ATOM 774 O O . LYS A 1 88 ? 33.150 21.700 42.938 1.00 28.75 87 LYS A O 1
ATOM 780 N N . ALA A 1 89 ? 31.126 21.666 41.943 1.00 31.01 88 ALA A N 1
ATOM 781 C CA . ALA A 1 89 ? 31.148 20.215 41.758 1.00 31.88 88 ALA A CA 1
ATOM 782 C C . ALA A 1 89 ? 32.359 19.773 40.943 1.00 31.01 88 ALA A C 1
ATOM 783 O O . ALA A 1 89 ? 32.991 18.759 41.257 1.00 31.76 88 ALA A O 1
ATOM 785 N N . GLY A 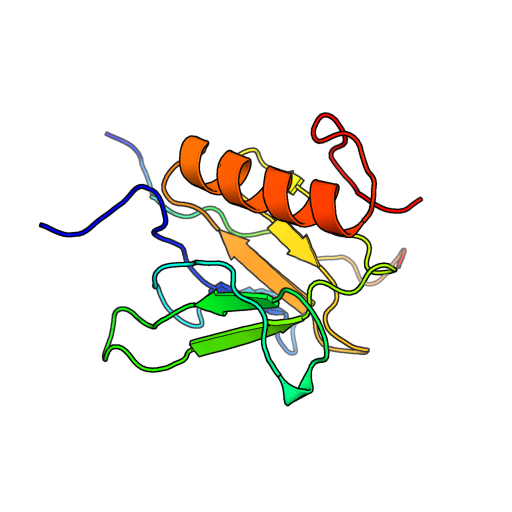1 90 ? 32.697 20.522 39.893 1.00 27.77 89 GLY A N 1
ATOM 786 C CA . GLY A 1 90 ? 33.895 20.207 39.128 1.00 28.17 89 GLY A CA 1
ATOM 787 C C . GLY A 1 90 ? 35.172 20.448 39.911 1.00 27.10 89 GLY A C 1
ATOM 788 O O . GLY A 1 90 ? 36.126 19.669 39.815 1.00 26.00 89 GLY A O 1
ATOM 789 N N . CYS A 1 91 ? 35.213 21.529 40.695 1.00 26.87 90 CYS A N 1
ATOM 790 C CA . CYS A 1 91 ? 36.386 21.759 41.527 1.00 23.09 90 CYS A CA 1
ATOM 791 C C . CYS A 1 91 ? 36.572 20.604 42.501 1.00 25.94 90 CYS A C 1
ATOM 792 O O . CYS A 1 91 ? 37.685 20.095 42.673 1.00 27.42 90 CYS A O 1
ATOM 795 N N . ASP A 1 92 ? 35.473 20.161 43.124 1.00 28.92 91 ASP A N 1
ATOM 796 C CA . ASP A 1 92 ? 35.543 19.040 44.055 1.00 31.85 91 ASP A CA 1
ATOM 797 C C . ASP A 1 92 ? 36.051 17.783 43.369 1.00 29.13 91 ASP A C 1
ATOM 798 O O . ASP A 1 92 ? 36.836 17.031 43.954 1.00 30.38 91 ASP A O 1
ATOM 803 N N . GLU A 1 93 ? 35.626 17.548 42.120 1.00 27.82 92 GLU A N 1
ATOM 804 C CA . GLU A 1 93 ? 36.077 16.367 41.381 1.00 28.96 92 GLU A CA 1
ATOM 805 C C . GLU A 1 93 ? 37.586 16.387 41.173 1.00 31.27 92 GLU A C 1
ATOM 806 O O . GLU A 1 93 ? 38.259 15.364 41.340 1.00 30.22 92 GLU A O 1
ATOM 812 N N . ILE A 1 94 ? 38.143 17.543 40.803 1.00 25.04 93 ILE A N 1
ATOM 813 C CA . ILE A 1 94 ? 39.575 17.593 40.550 1.00 26.35 93 ILE A CA 1
ATOM 814 C C . ILE A 1 94 ? 40.359 17.569 41.856 1.00 27.76 93 ILE A C 1
ATOM 815 O O . ILE A 1 94 ? 41.419 16.943 41.947 1.00 29.13 93 ILE A O 1
ATOM 820 N N . TRP A 1 95 ? 39.844 18.244 42.888 1.00 26.49 94 TRP A N 1
ATOM 821 C CA . TRP A 1 95 ? 40.488 18.213 44.193 1.00 29.74 94 TRP A CA 1
ATOM 822 C C . TRP A 1 95 ? 40.601 16.783 44.709 1.00 28.35 94 TRP A C 1
ATOM 823 O O . TRP A 1 95 ? 41.644 16.389 45.238 1.00 29.18 94 TRP A O 1
ATOM 834 N N . GLU A 1 96 ? 39.547 15.992 44.520 1.00 26.81 95 GLU A N 1
ATOM 835 C CA . GLU A 1 96 ? 39.571 14.593 44.932 1.00 30.85 95 GLU A CA 1
ATOM 836 C C . GLU A 1 96 ? 40.687 13.834 44.236 1.00 34.31 95 GLU A C 1
ATOM 837 O O . GLU A 1 96 ? 41.391 13.038 44.868 1.00 31.22 95 GLU A O 1
ATOM 843 N N . LYS A 1 97 ? 40.863 14.061 42.927 1.00 28.70 96 LYS A N 1
ATOM 844 C CA . LYS A 1 97 ? 41.932 13.382 42.204 1.00 30.01 96 LYS A CA 1
ATOM 845 C C . LYS A 1 97 ? 43.301 13.798 42.725 1.00 29.76 96 LYS A C 1
ATOM 846 O O . LYS A 1 97 ? 44.210 12.967 42.839 1.00 31.37 96 LYS A O 1
ATOM 852 N N . ILE A 1 98 ? 43.490 15.092 43.002 1.00 29.22 97 ILE A N 1
ATOM 853 C CA . ILE A 1 98 ? 44.770 15.556 43.533 1.00 28.01 97 ILE A CA 1
ATOM 854 C C . ILE A 1 98 ? 45.050 14.883 44.867 1.00 30.02 97 ILE A C 1
ATOM 855 O O . ILE A 1 98 ? 46.152 14.383 45.119 1.00 30.97 97 ILE A O 1
ATOM 860 N N . CYS A 1 99 ? 44.045 14.879 45.736 1.00 33.04 98 CYS A N 1
ATOM 861 C CA . CYS A 1 99 ? 44.193 14.313 47.071 1.00 34.35 98 CYS A CA 1
ATOM 862 C C . CYS A 1 99 ? 44.457 12.816 47.007 1.00 39.90 98 CYS A C 1
ATOM 863 O O . CYS A 1 99 ? 45.227 12.286 47.809 1.00 35.66 98 CYS A O 1
ATOM 866 N N . GLN A 1 100 ? 43.858 12.130 46.040 1.00 33.67 99 GLN A N 1
ATOM 867 C CA . GLN A 1 100 ? 44.110 10.701 45.874 1.00 34.08 99 GLN A CA 1
ATOM 868 C C . GLN A 1 100 ? 45.554 10.438 45.467 1.00 41.58 99 GLN A C 1
ATOM 869 O O . GLN A 1 100 ? 46.186 9.500 45.966 1.00 39.33 99 GLN A O 1
ATOM 875 N N . VAL A 1 101 ? 46.098 11.258 44.561 1.00 32.66 100 VAL A N 1
ATOM 876 C CA . VAL A 1 101 ? 47.478 11.073 44.124 1.00 31.45 100 VAL A CA 1
ATOM 877 C C . VAL A 1 101 ? 48.443 11.279 45.283 1.00 37.65 100 VAL A C 1
ATOM 878 O O . VAL A 1 101 ? 49.449 10.569 45.409 1.00 44.06 100 VAL A O 1
ATOM 882 N N . GLN A 1 102 ? 48.143 12.233 46.161 1.00 32.26 101 GLN A N 1
ATOM 883 C CA . GLN A 1 102 ? 49.043 12.599 47.245 1.00 37.64 101 GLN A CA 1
ATOM 884 C C . GLN A 1 102 ? 48.743 11.865 48.546 1.00 37.88 101 GLN A C 1
ATOM 885 O O . GLN A 1 102 ? 49.444 12.083 49.538 1.00 44.30 101 GLN A O 1
ATOM 891 N N . GLY A 1 103 ? 47.720 11.017 48.569 1.00 40.77 102 GLY A N 1
ATOM 892 C CA . GLY A 1 103 ? 47.378 10.289 49.776 1.00 41.83 102 GLY A CA 1
ATOM 893 C C . GLY A 1 103 ? 46.781 11.150 50.863 1.00 52.00 102 GLY A C 1
ATOM 894 O O . GLY A 1 103 ? 47.010 10.889 52.048 1.00 53.08 102 GLY A O 1
ATOM 895 N N . LYS A 1 104 ? 46.016 12.173 50.494 1.00 39.14 103 LYS A N 1
ATOM 896 C CA . LYS A 1 104 ? 45.446 13.113 51.443 1.00 38.33 103 LYS A CA 1
ATOM 897 C C . LYS A 1 104 ? 43.932 12.972 51.474 1.00 40.85 103 LYS A C 1
ATOM 898 O O . LYS A 1 104 ? 43.304 12.539 50.505 1.00 43.02 103 LYS A O 1
ATOM 904 N N . ASP A 1 105 ? 43.345 13.337 52.601 1.00 43.13 104 ASP A N 1
ATOM 905 C CA . ASP A 1 105 ? 41.892 13.333 52.674 1.00 37.69 104 ASP A CA 1
ATOM 906 C C . ASP A 1 105 ? 41.346 14.576 51.981 1.00 39.65 104 ASP A C 1
ATOM 907 O O . ASP A 1 105 ? 41.831 15.683 52.241 1.00 46.93 104 ASP A O 1
ATOM 912 N N . PRO A 1 106 ? 40.351 14.440 51.102 1.00 48.11 105 PRO A N 1
ATOM 913 C CA . PRO A 1 106 ? 39.861 15.605 50.346 1.00 45.72 105 PRO A CA 1
ATOM 914 C C . PRO A 1 106 ? 39.216 16.684 51.200 1.00 48.49 105 PRO A C 1
ATOM 915 O O . PRO A 1 106 ? 38.820 17.718 50.653 1.00 42.41 105 PRO A O 1
ATOM 919 N N . SER A 1 107 ? 39.089 16.491 52.514 1.00 45.10 106 SER A N 1
ATOM 920 C CA . SER A 1 107 ? 38.537 17.539 53.363 1.00 43.36 106 SER A CA 1
ATOM 921 C C . SER A 1 107 ? 39.531 18.662 53.627 1.00 42.10 106 SER A C 1
ATOM 922 O O . SER A 1 107 ? 39.114 19.765 53.997 1.00 46.93 106 SER A O 1
ATOM 925 N N . VAL A 1 108 ? 40.831 18.407 53.448 1.00 40.40 107 VAL A N 1
ATOM 926 C CA . VAL A 1 108 ? 41.828 19.453 53.640 1.00 44.24 107 VAL A CA 1
ATOM 927 C C . VAL A 1 108 ? 41.669 20.533 52.573 1.00 50.20 107 VAL A C 1
ATOM 928 O O . VAL A 1 108 ? 41.142 20.303 51.479 1.00 45.05 107 VAL A O 1
ATOM 932 N N . ASP A 1 109 ? 42.137 21.736 52.905 1.00 43.13 108 ASP A N 1
ATOM 933 C CA . ASP A 1 109 ? 42.173 22.842 51.961 1.00 41.49 108 ASP A CA 1
ATOM 934 C C . ASP A 1 109 ? 43.577 23.171 51.471 1.00 42.36 108 ASP A C 1
ATOM 935 O O . ASP A 1 109 ? 43.714 23.993 50.560 1.00 37.02 108 ASP A O 1
ATOM 940 N N . ILE A 1 110 ? 44.615 22.575 52.058 1.00 40.62 109 ILE A N 1
ATOM 941 C CA . ILE A 1 110 ? 45.977 22.621 51.537 1.00 37.38 109 ILE A CA 1
ATOM 942 C C . ILE A 1 110 ? 46.570 21.232 51.721 1.00 42.40 109 ILE A C 1
ATOM 943 O O . ILE A 1 110 ? 46.428 20.632 52.793 1.00 46.20 109 ILE A O 1
ATOM 948 N N . THR A 1 111 ? 47.211 20.704 50.673 1.00 37.84 110 THR A N 1
ATOM 949 C CA . THR A 1 111 ? 47.611 19.300 50.683 1.00 41.22 110 THR A CA 1
ATOM 950 C C . THR A 1 111 ? 48.956 19.039 51.352 1.00 43.79 110 THR A C 1
ATOM 951 O O . THR A 1 111 ? 49.277 17.876 51.622 1.00 51.13 110 THR A O 1
ATOM 955 N N . GLN A 1 112 ? 49.760 20.068 51.600 1.00 41.89 111 GLN A N 1
ATOM 956 C CA . GLN A 1 112 ? 51.061 19.890 52.230 1.00 55.49 111 GLN A CA 1
ATOM 957 C C . GLN A 1 112 ? 51.254 20.960 53.292 1.00 59.43 111 GLN A C 1
ATOM 958 O O . GLN A 1 112 ? 50.851 22.111 53.102 1.00 57.78 111 GLN A O 1
ATOM 964 N N . ASP A 1 113 ? 51.875 20.575 54.403 1.00 70.05 112 ASP A N 1
ATOM 965 C CA . ASP A 1 113 ? 52.114 21.488 55.517 1.00 71.41 112 ASP A CA 1
ATOM 966 C C . ASP A 1 113 ? 53.488 22.142 55.413 1.00 67.72 112 ASP A C 1
ATOM 967 O O . ASP A 1 113 ? 53.943 22.488 54.321 1.00 69.13 112 ASP A O 1
ATOM 969 N N . SER B 2 1 ? 20.894 35.293 38.768 1.00 104.28 1 SER B N 1
ATOM 970 C CA . SER B 2 1 ? 22.123 35.311 37.982 1.00 104.14 1 SER B CA 1
ATOM 971 C C . SER B 2 1 ? 23.346 35.489 38.873 1.00 99.75 1 SER B C 1
ATOM 972 O O . SER B 2 1 ? 23.272 36.132 39.921 1.00 91.16 1 SER B O 1
ATOM 975 N N . LEU B 2 2 ? 24.465 34.910 38.456 1.00 97.43 2 LEU B N 1
ATOM 976 C CA . LEU B 2 2 ? 25.730 35.223 39.096 1.00 92.42 2 LEU B CA 1
ATOM 977 C C . LEU B 2 2 ? 26.322 36.489 38.481 1.00 91.95 2 LEU B C 1
ATOM 978 O O . LEU B 2 2 ? 26.141 36.751 37.289 1.00 95.43 2 LEU B O 1
ATOM 983 N N . PRO B 2 3 ? 27.022 37.300 39.278 1.00 86.27 3 PRO B N 1
ATOM 984 C CA . PRO B 2 3 ? 27.692 38.485 38.718 1.00 71.36 3 PRO B CA 1
ATOM 985 C C . PRO B 2 3 ? 28.697 38.115 37.634 1.00 77.14 3 PRO B C 1
ATOM 986 O O . PRO B 2 3 ? 28.616 38.586 36.493 1.00 83.35 3 PRO B O 1
ATOM 990 N N . PHE B 2 4 ? 29.631 37.240 37.994 1.00 67.15 4 PHE B N 1
ATOM 991 C CA . PHE B 2 4 ? 30.699 36.752 37.133 1.00 56.17 4 PHE B CA 1
ATOM 992 C C . PHE B 2 4 ? 30.765 35.242 37.295 1.00 61.04 4 PHE B C 1
ATOM 993 O O . PHE B 2 4 ? 30.207 34.675 38.240 1.00 57.76 4 PHE B O 1
ATOM 1001 N N . THR B 2 5 ? 31.518 34.589 36.417 1.00 44.17 5 THR B N 1
ATOM 1002 C CA . THR B 2 5 ? 31.654 33.146 36.557 1.00 51.54 5 THR B CA 1
ATOM 1003 C C . THR B 2 5 ? 32.930 32.736 37.279 1.00 47.31 5 THR B C 1
ATOM 1004 O O . THR B 2 5 ? 32.908 31.812 38.101 1.00 48.93 5 THR B O 1
ATOM 1008 N N . PHE B 2 6 ? 34.045 33.395 36.987 1.00 37.81 6 PHE B N 1
ATOM 1009 C CA . PHE B 2 6 ? 35.350 32.892 37.377 1.00 27.65 6 PHE B CA 1
ATOM 1010 C C . PHE B 2 6 ? 35.968 33.775 38.446 1.00 26.04 6 PHE B C 1
ATOM 1011 O O . PHE B 2 6 ? 36.257 34.955 38.203 1.00 28.71 6 PHE B O 1
ATOM 1019 N N . LYS B 2 7 ? 36.165 33.185 39.616 1.00 25.71 7 LYS B N 1
ATOM 1020 C CA . LYS B 2 7 ? 37.004 33.776 40.635 1.00 23.34 7 LYS B CA 1
ATOM 1021 C C . LYS B 2 7 ? 38.449 33.841 40.152 1.00 30.77 7 LYS B C 1
ATOM 1022 O O . LYS B 2 7 ? 38.861 33.127 39.230 1.00 26.93 7 LYS B O 1
ATOM 1028 N N . VAL B 2 8 ? 39.221 34.719 40.789 1.00 24.88 8 VAL B N 1
ATOM 1029 C CA . VAL B 2 8 ? 40.655 34.851 40.547 1.00 24.69 8 VAL B CA 1
ATOM 1030 C C . VAL B 2 8 ? 41.339 34.756 41.905 1.00 23.32 8 VAL B C 1
ATOM 1031 O O . VAL B 2 8 ? 40.768 35.208 42.911 1.00 26.48 8 VAL B O 1
ATOM 1035 N N . PRO B 2 9 ? 42.523 34.161 42.006 1.00 23.98 9 PRO B N 1
ATOM 1036 C CA . PRO B 2 9 ? 43.206 34.125 43.303 1.00 24.82 9 PRO B CA 1
ATOM 1037 C C . PRO B 2 9 ? 43.625 35.517 43.729 1.00 24.69 9 PRO B C 1
ATOM 1038 O O . PRO B 2 9 ? 43.694 36.455 42.932 1.00 24.61 9 PRO B O 1
ATOM 1042 N N . ALA B 2 10 ? 43.884 35.623 45.023 1.00 27.46 10 ALA B N 1
ATOM 1043 C CA . ALA B 2 10 ? 44.404 36.856 45.585 1.00 29.51 10 ALA B CA 1
ATOM 1044 C C . ALA B 2 10 ? 45.793 37.148 45.024 1.00 24.42 10 ALA B C 1
ATOM 1045 O O . ALA B 2 10 ? 46.588 36.225 44.828 1.00 25.60 10 ALA B O 1
ATOM 1047 N N . PRO B 2 11 ? 46.137 38.412 44.807 1.00 23.80 11 PRO B N 1
ATOM 1048 C CA . PRO B 2 11 ? 47.526 38.755 44.498 1.00 23.10 11 PRO B CA 1
ATOM 1049 C C . PRO B 2 11 ? 48.402 38.515 45.715 1.00 24.71 11 PRO B C 1
ATOM 1050 O O . PRO B 2 11 ? 48.095 39.013 46.809 1.00 26.77 11 PRO B O 1
ATOM 1054 N N . PRO B 2 12 ? 49.470 37.736 45.573 1.00 25.51 12 PRO B N 1
ATOM 1055 C CA . PRO B 2 12 ? 50.293 37.372 46.730 1.00 25.01 12 PRO B CA 1
ATOM 1056 C C . PRO B 2 12 ? 51.202 38.509 47.145 1.00 23.69 12 PRO B C 1
ATOM 1057 O O . PRO B 2 12 ? 51.741 39.247 46.300 1.00 26.14 12 PRO B O 1
ATOM 1061 N N . PRO B 2 13 ? 51.431 38.673 48.438 1.00 21.54 13 PRO B N 1
ATOM 1062 C CA . PRO B 2 13 ? 52.391 39.673 48.896 1.00 20.79 13 PRO B CA 1
ATOM 1063 C C . PRO B 2 13 ? 53.819 39.196 48.680 1.00 24.23 13 PRO B C 1
ATOM 1064 O O . PRO B 2 13 ? 54.087 37.999 48.541 1.00 25.79 13 PRO B O 1
ATOM 1068 N N . SER B 2 14 ? 54.732 40.169 48.664 1.00 24.69 14 SER B N 1
ATOM 1069 C CA . SER B 2 14 ? 56.161 39.867 48.617 1.00 25.16 14 SER B CA 1
ATOM 1070 C C . SER B 2 14 ? 56.603 39.163 49.887 1.00 29.39 14 SER B C 1
ATOM 1071 O O . SER B 2 14 ? 57.416 38.233 49.836 1.00 40.42 14 SER B O 1
ATOM 1074 N N . LEU B 2 15 ? 56.074 39.595 51.026 1.00 27.16 15 LEU B N 1
ATOM 1075 C CA . LEU B 2 15 ? 56.364 39.125 52.374 1.00 40.76 15 LEU B CA 1
ATOM 1076 C C . LEU B 2 15 ? 55.064 38.810 53.110 1.00 47.26 15 LEU B C 1
ATOM 1077 O O . LEU B 2 15 ? 54.120 39.618 53.092 1.00 38.03 15 LEU B O 1
ATOM 1082 N N . PRO B 2 16 ? 54.980 37.656 53.775 1.00 61.06 16 PRO B N 1
ATOM 1083 C CA . PRO B 2 16 ? 55.879 36.496 53.794 1.00 61.81 16 PRO B CA 1
ATOM 1084 C C . PRO B 2 16 ? 55.737 35.570 52.600 1.00 62.96 16 PRO B C 1
ATOM 1085 O O . PRO B 2 16 ? 54.666 35.525 52.002 1.00 66.44 16 PRO B O 1
ATOM 1089 N N . PRO B 2 17 ? 56.799 34.819 52.269 1.00 81.06 17 PRO B N 1
ATOM 1090 C CA . PRO B 2 17 ? 56.647 33.742 51.286 1.00 102.22 17 PRO B CA 1
ATOM 1091 C C . PRO B 2 17 ? 55.942 32.527 51.882 1.00 107.68 17 PRO B C 1
ATOM 1092 O O . PRO B 2 17 ? 55.059 31.962 51.237 1.00 102.07 17 PRO B O 1
#

GO terms:
  GO:0005654 nucleoplasm (C, IDA)
  GO:0005829 cytosol (C, IDA)
  GO:0016607 nuclear speck (C, IDA)

Sequence (129 aa):
MTDDTRRRVKKVYTLNEDRQQWDDRGTTGHVSSSGYVERLKGMSLLVRRAESDGSLLLESKINPNTAYQQKQQDTLLIVWSSEAENYDLALSFQEKAGCDEIWEKICQVQGKDPSVDITQDSLPFTFKVPAPPPSLPP

B-factor: mean 34.85, std 15.42, range [17.61, 110.67]

Organism: Homo sapiens (NCBI:txid9606)

Foldseek 3Di:
DDDQLFKKWKWKQDPVRDTDTQAIFGWDWDQDVVVRAIWIWTQHPVPRHTSDTAHLDLAWKWAQPDLFKIKTARDVNIIMMIGGSDSNSVLVVLVVSCVSNVHDSVDRINHD/DDPDDDDDDDDDDPPDD

Nearest PDB structures (foldseek):
  6r8i-assembly1_A  TM=1.009E+00  e=7.878E-23  Homo sapiens
  4wsf-assembly1_A  TM=1.001E+00  e=6.793E-21  Drosophila melanogaster
  2p8v-assembly1_A  TM=8.271E-01  e=3.451E-06  Homo sapien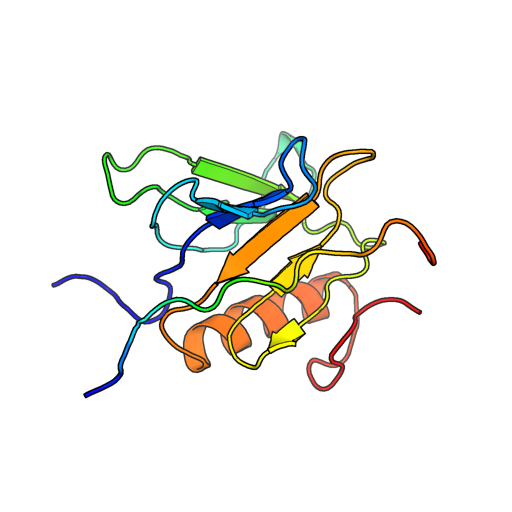s
  7lxe-assembly1_A  TM=8.086E-01  e=5.484E-06  Homo sapiens
  1mke-assembly1_A  TM=8.045E-01  e=5.554E-05  unclassified

CATH classification: 2.30.29.30

Radius of gyration: 14.1 Å; Cα contacts (8 Å, |Δi|>4): 270; chains: 2; bounding box: 38×33×36 Å

Secondary structure (DSSP, 8-state):
----TTEEEEEEE-TTSSEEEEEEEEEEEEEETTTTEEEEEEEETTT--EEEEEE--TT---EEEETTEEEEEEETTEEEEEEES-HHHHHHHHHHHHHHHT--TT-SBS--/--S-S---PPPPPSS--

Solvent-accessible surface area: 7694 Å² total; per-residue (Å²): 246,86,72,48,101,53,50,0,32,3,13,12,37,32,158,101,101,90,36,56,85,129,25,22,0,50,3,46,29,18,139,18,156,166,42,155,11,70,0,0,34,0,115,11,67,105,106,40,51,81,60,16,50,0,62,3,57,73,122,26,35,1,61,34,76,76,67,10,0,0,11,3,57,65,54,169,154,84,39,2,0,0,0,1,56,52,111,44,0,0,38,52,0,2,96,71,0,0,140,48,22,67,80,91,65,92,48,86,97,0,59,156,161,139,120,126,55,35,58,74,2,63,76,39,83,90,146,112,168